Protein AF-A0A8S2R360-F1 (afdb_monomer_lite)

Structure (mmCIF, N/CA/C/O backbone):
data_AF-A0A8S2R360-F1
#
_entry.id   AF-A0A8S2R360-F1
#
loop_
_atom_site.group_PDB
_atom_site.id
_atom_site.type_symbol
_atom_site.label_atom_id
_atom_site.label_alt_id
_atom_site.label_comp_id
_atom_site.label_asym_id
_atom_site.label_entity_id
_atom_site.label_seq_id
_atom_site.pdbx_PDB_ins_code
_atom_site.Cartn_x
_atom_site.Cartn_y
_atom_site.Cartn_z
_atom_site.occupancy
_atom_site.B_iso_or_equiv
_atom_site.auth_seq_id
_atom_site.auth_comp_id
_atom_site.auth_asym_id
_atom_site.auth_atom_id
_atom_site.pdbx_PDB_model_num
ATOM 1 N N . MET A 1 1 ? 0.953 6.062 7.466 1.00 91.56 1 MET A N 1
ATOM 2 C CA . MET A 1 1 ? 1.018 5.846 6.004 1.00 91.56 1 MET A CA 1
ATOM 3 C C . MET A 1 1 ? 2.122 4.841 5.712 1.00 91.56 1 MET A C 1
ATOM 5 O O . MET A 1 1 ? 3.226 5.056 6.193 1.00 91.56 1 MET A O 1
ATOM 9 N N . ALA A 1 2 ? 1.835 3.769 4.970 1.00 97.81 2 ALA A N 1
ATOM 10 C CA . ALA A 1 2 ? 2.830 2.784 4.530 1.00 97.81 2 ALA A CA 1
ATOM 11 C C . ALA A 1 2 ? 3.176 2.994 3.047 1.00 97.81 2 ALA A C 1
ATOM 13 O O . ALA A 1 2 ? 2.280 3.224 2.239 1.00 97.81 2 ALA A O 1
ATOM 14 N N . ILE A 1 3 ? 4.459 2.935 2.683 1.00 98.12 3 ILE A N 1
ATOM 15 C CA . ILE A 1 3 ? 4.919 3.177 1.308 1.00 98.12 3 ILE A CA 1
ATOM 16 C C . ILE A 1 3 ? 5.152 1.842 0.603 1.00 98.12 3 ILE A C 1
ATOM 18 O O . ILE A 1 3 ? 5.967 1.043 1.051 1.00 98.12 3 ILE A O 1
ATOM 22 N N . VAL A 1 4 ? 4.458 1.623 -0.513 1.00 98.06 4 VAL A N 1
ATOM 23 C CA . VAL A 1 4 ? 4.484 0.364 -1.278 1.00 98.06 4 VAL A CA 1
ATOM 24 C C . VAL A 1 4 ? 4.875 0.562 -2.749 1.00 98.06 4 VAL A C 1
ATOM 26 O O . VAL A 1 4 ? 4.647 -0.317 -3.576 1.00 98.06 4 VAL A O 1
ATOM 29 N N . LYS A 1 5 ? 5.499 1.701 -3.082 1.00 98.19 5 LYS A N 1
ATOM 30 C CA . LYS A 1 5 ? 6.043 1.975 -4.424 1.00 98.19 5 LYS A CA 1
ATOM 31 C C . LYS A 1 5 ? 7.056 0.918 -4.880 1.00 98.19 5 LYS A C 1
ATOM 33 O O . LYS A 1 5 ? 7.670 0.241 -4.052 1.00 98.19 5 LYS A O 1
ATOM 38 N N . ALA A 1 6 ? 7.287 0.844 -6.189 1.00 98.19 6 ALA A N 1
ATOM 39 C CA . ALA A 1 6 ? 8.246 -0.052 -6.829 1.00 98.19 6 ALA A CA 1
ATOM 40 C C . ALA A 1 6 ? 8.056 -1.515 -6.394 1.00 98.19 6 ALA A C 1
ATOM 42 O O . ALA A 1 6 ? 8.981 -2.174 -5.917 1.00 98.19 6 ALA A O 1
ATOM 43 N N . ASN A 1 7 ? 6.823 -2.009 -6.509 1.00 97.38 7 ASN A N 1
ATOM 44 C CA . ASN A 1 7 ? 6.430 -3.342 -6.057 1.00 97.38 7 ASN A CA 1
ATOM 45 C C . ASN A 1 7 ? 6.689 -3.601 -4.548 1.00 97.38 7 ASN A C 1
ATOM 47 O O . ASN A 1 7 ? 7.216 -4.650 -4.180 1.00 97.38 7 ASN A O 1
ATOM 51 N N . ALA A 1 8 ? 6.402 -2.624 -3.678 1.00 97.62 8 ALA A N 1
ATOM 52 C CA . ALA A 1 8 ? 6.840 -2.604 -2.275 1.00 97.62 8 ALA A CA 1
ATOM 53 C C . ALA A 1 8 ? 8.347 -2.869 -2.113 1.00 97.62 8 ALA A C 1
ATOM 55 O O . ALA A 1 8 ? 8.770 -3.753 -1.367 1.00 97.62 8 ALA A O 1
ATOM 56 N N . TYR A 1 9 ? 9.170 -2.104 -2.834 1.00 97.88 9 TYR A N 1
ATOM 57 C CA . TYR A 1 9 ? 10.627 -2.284 -2.858 1.00 97.88 9 TYR A CA 1
ATOM 58 C C . TYR A 1 9 ? 11.045 -3.713 -3.261 1.00 97.88 9 TYR A C 1
ATOM 60 O O . TYR A 1 9 ? 12.019 -4.250 -2.742 1.00 97.88 9 TYR A O 1
ATOM 68 N N . GLY A 1 10 ? 10.278 -4.343 -4.156 1.00 98.00 10 GLY A N 1
ATOM 69 C CA . GLY A 1 10 ? 10.497 -5.715 -4.622 1.00 98.00 10 GLY A CA 1
ATOM 70 C C . GLY A 1 10 ? 9.873 -6.828 -3.767 1.00 98.00 10 GLY A C 1
ATOM 71 O O . GLY A 1 10 ? 9.947 -7.983 -4.172 1.00 98.00 10 GLY A O 1
ATOM 72 N N . HIS A 1 11 ? 9.227 -6.517 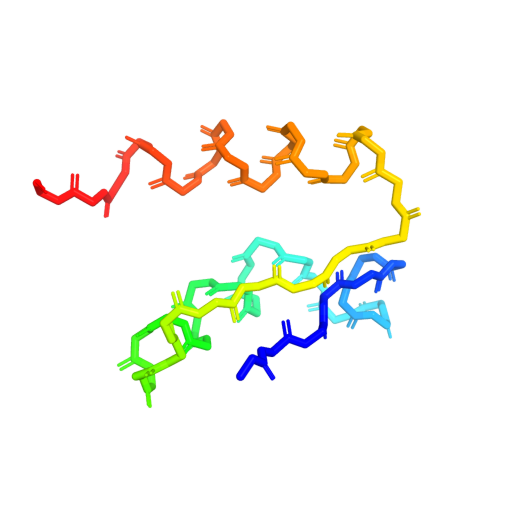-2.638 1.00 97.44 11 HIS A N 1
ATOM 73 C CA . HIS A 1 11 ? 8.663 -7.523 -1.723 1.00 97.44 11 HIS A CA 1
ATOM 74 C C . HIS A 1 11 ? 7.270 -8.039 -2.125 1.00 97.44 11 HIS A C 1
ATOM 76 O O . HIS A 1 11 ? 6.773 -8.976 -1.507 1.00 97.44 11 HIS A O 1
ATOM 82 N N . GLY A 1 12 ? 6.634 -7.440 -3.137 1.00 96.81 12 GLY A N 1
ATOM 83 C CA . GLY A 1 12 ? 5.256 -7.750 -3.526 1.00 96.81 12 GLY A CA 1
ATOM 84 C C . GLY A 1 12 ? 4.286 -6.698 -2.998 1.00 96.81 12 GLY A C 1
ATOM 85 O O . GLY A 1 12 ? 3.953 -6.644 -1.815 1.00 96.81 12 GLY A O 1
ATOM 86 N N . MET A 1 13 ? 3.842 -5.812 -3.888 1.00 96.56 13 MET A N 1
ATOM 87 C CA . MET A 1 13 ? 3.049 -4.639 -3.521 1.00 96.56 13 MET A CA 1
ATOM 88 C C . MET A 1 13 ? 1.707 -4.985 -2.886 1.00 96.56 13 MET A C 1
ATOM 90 O O . MET A 1 13 ? 1.300 -4.323 -1.936 1.00 96.56 13 MET A O 1
ATOM 94 N N . VAL A 1 14 ? 1.009 -5.994 -3.405 1.00 94.94 14 VAL A N 1
ATOM 95 C CA . VAL A 1 14 ? -0.351 -6.328 -2.960 1.00 94.94 14 VAL A CA 1
ATOM 96 C C . VAL A 1 14 ? -0.310 -7.005 -1.594 1.00 94.94 14 VAL A C 1
ATOM 98 O O . VAL A 1 14 ? -1.084 -6.653 -0.705 1.00 94.94 14 VAL A O 1
ATOM 101 N N . GLU A 1 15 ? 0.608 -7.946 -1.415 1.00 96.12 15 GLU A N 1
ATOM 102 C CA . GLU A 1 15 ? 0.819 -8.706 -0.189 1.00 96.12 15 GLU A CA 1
ATOM 103 C C . G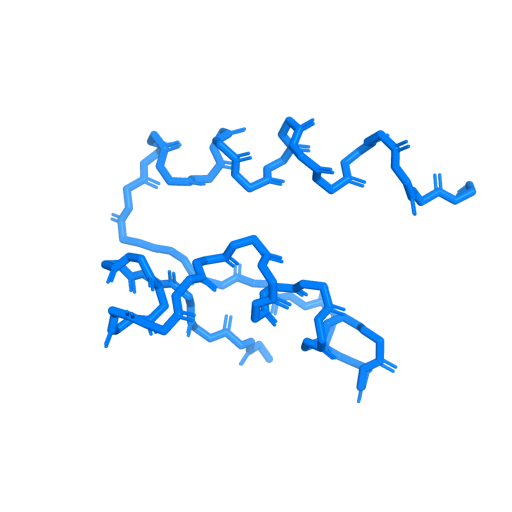LU A 1 15 ? 1.232 -7.769 0.951 1.00 96.12 15 GLU A C 1
ATOM 105 O O . GLU A 1 15 ? 0.604 -7.774 2.013 1.00 96.12 15 GLU A O 1
ATOM 110 N N . ILE A 1 16 ? 2.208 -6.885 0.706 1.00 97.75 16 ILE A N 1
ATOM 111 C CA . ILE A 1 16 ? 2.635 -5.884 1.689 1.00 97.75 16 ILE A CA 1
ATOM 112 C C . ILE A 1 16 ? 1.537 -4.854 1.959 1.00 97.75 16 ILE A C 1
ATOM 114 O O . ILE A 1 16 ? 1.326 -4.494 3.115 1.00 97.75 16 ILE A O 1
ATOM 118 N N . ALA A 1 17 ? 0.794 -4.399 0.945 1.00 96.75 17 ALA A N 1
ATOM 119 C CA . ALA A 1 17 ? -0.319 -3.475 1.159 1.00 96.75 17 ALA A CA 1
ATOM 120 C C . ALA A 1 17 ? -1.402 -4.082 2.069 1.00 96.75 17 ALA A C 1
ATOM 122 O O . ALA A 1 17 ? -1.878 -3.408 2.982 1.00 96.75 17 ALA A O 1
ATOM 123 N N . ARG A 1 18 ? -1.757 -5.361 1.878 1.00 95.56 18 ARG A N 1
ATOM 124 C CA . ARG A 1 18 ? -2.701 -6.076 2.756 1.00 95.56 18 ARG A CA 1
ATOM 125 C C . ARG A 1 18 ? -2.171 -6.224 4.175 1.00 95.56 18 ARG A C 1
ATOM 127 O O . ARG A 1 18 ? -2.915 -5.975 5.124 1.00 95.56 18 ARG A O 1
ATOM 134 N N . ALA A 1 19 ? -0.908 -6.617 4.320 1.00 96.50 19 ALA A N 1
ATOM 135 C CA . ALA A 1 19 ? -0.275 -6.752 5.626 1.00 96.50 19 ALA A CA 1
ATOM 136 C C . ALA A 1 19 ? -0.236 -5.406 6.363 1.00 96.50 19 ALA A C 1
ATOM 138 O O . ALA A 1 19 ? -0.602 -5.337 7.532 1.00 96.50 19 ALA A O 1
ATOM 139 N N . ALA A 1 20 ? 0.115 -4.322 5.665 1.00 96.81 20 ALA A N 1
ATOM 140 C CA . ALA A 1 20 ? 0.143 -2.977 6.225 1.00 96.81 20 ALA A CA 1
ATOM 14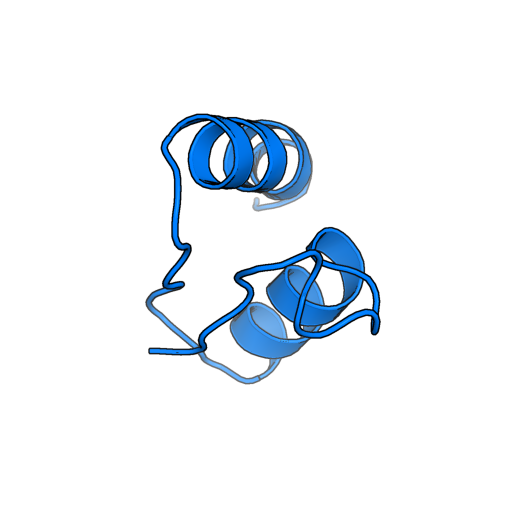1 C C . ALA A 1 20 ? -1.244 -2.527 6.703 1.00 96.81 20 ALA A C 1
ATOM 143 O O . ALA A 1 20 ? -1.368 -2.049 7.828 1.00 96.81 20 ALA A O 1
ATOM 144 N N . VAL A 1 21 ? -2.288 -2.709 5.886 1.00 95.19 21 VAL A N 1
ATOM 145 C CA . VAL A 1 21 ? -3.671 -2.384 6.280 1.00 95.19 21 VAL A CA 1
ATOM 146 C C . VAL A 1 21 ? -4.109 -3.225 7.483 1.00 95.19 21 VAL A C 1
ATOM 148 O O . VAL A 1 21 ? -4.641 -2.676 8.443 1.00 95.19 21 VAL A O 1
ATOM 151 N N . SER A 1 22 ? -3.817 -4.529 7.480 1.00 96.00 22 SER A N 1
ATOM 152 C CA . SER A 1 22 ? -4.132 -5.432 8.602 1.00 96.00 22 SER A CA 1
ATOM 153 C C . SER A 1 22 ? -3.390 -5.049 9.888 1.00 96.00 22 SER A C 1
ATOM 155 O O . SER A 1 22 ? -3.917 -5.221 10.981 1.00 96.00 22 SER A O 1
ATOM 157 N N . ALA A 1 23 ? -2.188 -4.480 9.764 1.00 97.12 23 ALA A N 1
ATOM 158 C CA . ALA A 1 23 ? -1.406 -3.931 10.868 1.00 97.12 23 ALA A CA 1
ATOM 159 C C . ALA A 1 23 ? -1.864 -2.523 11.312 1.00 97.12 23 ALA A C 1
ATOM 161 O O . ALA A 1 23 ? -1.247 -1.929 12.195 1.00 97.12 23 ALA A O 1
ATOM 162 N N . GLY A 1 24 ? -2.927 -1.972 10.712 1.00 96.94 24 GLY A N 1
ATOM 163 C CA . GLY A 1 24 ? -3.523 -0.689 11.093 1.00 96.94 24 GLY A CA 1
ATOM 164 C C . GLY A 1 24 ? -3.089 0.510 10.246 1.00 96.94 24 GLY A C 1
ATOM 165 O O . GLY A 1 24 ? -3.389 1.652 10.600 1.00 96.94 24 GLY A O 1
ATOM 166 N N . ALA A 1 25 ? -2.396 0.305 9.121 1.00 96.88 25 ALA A N 1
ATOM 167 C CA . ALA A 1 25 ? -2.110 1.401 8.204 1.00 96.88 25 ALA A CA 1
ATOM 168 C C . ALA A 1 25 ? -3.409 1.913 7.566 1.00 96.88 25 ALA A C 1
ATOM 170 O O . ALA A 1 25 ? -4.049 1.229 6.774 1.00 96.88 25 ALA A O 1
ATOM 171 N N . THR A 1 26 ? -3.762 3.160 7.864 1.00 96.00 26 THR A N 1
ATOM 172 C CA . THR A 1 26 ? -4.962 3.810 7.317 1.00 96.00 26 THR A CA 1
ATOM 173 C C . THR A 1 26 ? -4.745 4.435 5.940 1.00 96.00 26 THR A C 1
ATOM 175 O O . THR A 1 26 ? -5.711 4.777 5.269 1.00 96.00 26 THR A O 1
ATOM 178 N N . TRP A 1 27 ? -3.489 4.580 5.504 1.00 96.88 27 TRP A N 1
ATOM 179 C CA . TRP A 1 27 ? -3.100 5.220 4.243 1.00 96.88 27 TRP A CA 1
ATOM 180 C C . TRP A 1 27 ? -1.922 4.490 3.594 1.00 96.88 27 TRP A C 1
ATOM 182 O O . TRP A 1 27 ? -0.971 4.111 4.290 1.00 96.88 27 TRP A O 1
ATOM 192 N N . LEU A 1 28 ? -1.954 4.368 2.265 1.00 97.62 28 LEU A N 1
ATOM 193 C CA . LEU A 1 28 ? -0.902 3.766 1.441 1.00 97.62 28 LEU A CA 1
ATOM 194 C C . LEU A 1 28 ? -0.326 4.803 0.467 1.00 97.62 28 LEU A C 1
ATOM 196 O O . LEU A 1 28 ? -1.078 5.563 -0.136 1.00 97.62 28 LEU A O 1
ATOM 200 N N . GLY A 1 29 ? 0.999 4.822 0.309 1.00 98.06 29 GLY A N 1
ATOM 201 C CA . GLY A 1 29 ? 1.712 5.681 -0.637 1.00 98.06 29 GLY A CA 1
ATOM 202 C C . GLY A 1 29 ? 2.380 4.884 -1.758 1.00 98.06 29 GLY A C 1
ATOM 203 O O . GLY A 1 29 ? 3.060 3.889 -1.502 1.00 98.06 29 GLY A O 1
ATOM 204 N N . VAL A 1 30 ? 2.219 5.350 -2.994 1.00 98.44 30 VAL A N 1
ATOM 205 C CA . VAL A 1 30 ? 2.807 4.791 -4.226 1.00 98.44 30 VAL A CA 1
ATOM 206 C C . VAL A 1 30 ? 3.536 5.890 -5.007 1.00 98.44 30 VAL A C 1
ATOM 208 O O . VAL A 1 30 ? 3.410 7.066 -4.666 1.00 98.44 30 VAL A O 1
ATOM 211 N N . ALA A 1 31 ? 4.322 5.531 -6.024 1.00 98.25 31 ALA A N 1
ATOM 212 C CA . ALA A 1 31 ? 5.031 6.499 -6.862 1.00 98.25 31 ALA A CA 1
ATOM 213 C C . ALA A 1 31 ? 4.238 6.909 -8.109 1.00 98.25 31 ALA A C 1
ATOM 215 O O . ALA A 1 31 ? 4.449 8.007 -8.619 1.00 98.25 31 ALA A O 1
ATOM 216 N N . THR A 1 32 ? 3.349 6.046 -8.610 1.00 98.38 32 THR A N 1
ATOM 217 C CA . THR A 1 32 ? 2.618 6.276 -9.867 1.00 98.38 32 THR A CA 1
ATOM 218 C C . THR A 1 32 ? 1.120 6.003 -9.741 1.00 98.38 32 THR A C 1
ATOM 220 O O . THR A 1 32 ? 0.662 5.322 -8.820 1.00 98.38 32 THR A O 1
ATOM 223 N N . LEU A 1 33 ? 0.344 6.522 -10.698 1.00 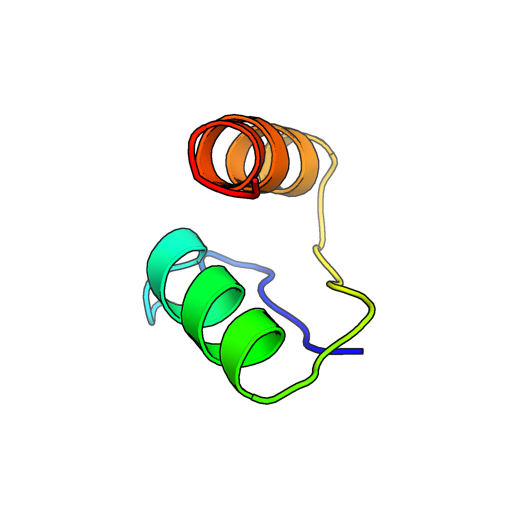98.12 33 LEU A N 1
ATOM 224 C CA . LEU A 1 33 ? -1.089 6.248 -10.785 1.00 98.12 33 LEU A CA 1
ATOM 225 C C . LEU A 1 33 ? -1.373 4.769 -11.095 1.00 98.12 33 LEU A C 1
ATOM 227 O O . LEU A 1 33 ? -2.301 4.206 -10.521 1.00 98.12 33 LEU A O 1
ATOM 231 N N . ASP A 1 34 ? -0.562 4.127 -11.936 1.00 97.56 34 ASP A N 1
ATOM 232 C CA . ASP A 1 34 ? -0.729 2.709 -12.277 1.00 97.56 34 ASP A CA 1
ATOM 233 C C . ASP A 1 34 ? -0.582 1.809 -11.046 1.00 97.56 34 ASP A C 1
ATOM 235 O O . ASP A 1 34 ? -1.394 0.909 -10.824 1.00 97.56 34 ASP A O 1
ATOM 239 N N . GLU A 1 35 ? 0.397 2.100 -10.183 1.00 97.44 35 GLU A N 1
ATOM 240 C CA . GLU A 1 35 ? 0.537 1.424 -8.891 1.00 97.44 35 GLU A CA 1
ATOM 241 C C . GLU A 1 35 ? -0.701 1.634 -8.006 1.00 97.44 35 GLU A C 1
ATOM 243 O O . GLU A 1 35 ? -1.201 0.675 -7.416 1.00 97.44 35 GLU A O 1
ATOM 248 N N . ALA A 1 36 ? -1.242 2.859 -7.943 1.00 96.44 36 ALA A N 1
ATOM 249 C CA . ALA A 1 36 ? -2.452 3.149 -7.168 1.00 96.44 36 ALA A CA 1
ATOM 250 C C . ALA A 1 36 ? -3.661 2.347 -7.675 1.00 96.44 36 ALA A C 1
ATOM 252 O O . ALA A 1 36 ? -4.401 1.764 -6.879 1.00 96.44 36 ALA A O 1
ATOM 253 N N . LEU A 1 37 ? -3.857 2.296 -8.996 1.00 96.00 37 LEU A N 1
ATOM 254 C CA . LEU A 1 37 ? -4.949 1.554 -9.625 1.00 96.00 37 LEU A CA 1
ATOM 255 C C . LEU A 1 37 ? -4.802 0.046 -9.405 1.00 96.00 37 LEU A C 1
ATOM 257 O O . LEU A 1 37 ? -5.784 -0.611 -9.052 1.00 96.00 37 LEU A O 1
ATOM 261 N N . ALA A 1 38 ? -3.589 -0.495 -9.535 1.00 94.56 38 ALA A N 1
ATOM 262 C CA . ALA A 1 38 ? -3.304 -1.903 -9.274 1.00 94.56 38 ALA A CA 1
ATOM 263 C C . ALA A 1 38 ? -3.594 -2.281 -7.812 1.00 94.56 38 ALA A C 1
ATOM 265 O O . ALA A 1 38 ? -4.292 -3.264 -7.550 1.00 94.56 38 ALA A O 1
ATOM 266 N N . VAL A 1 39 ? -3.119 -1.474 -6.857 1.00 93.88 39 VAL A N 1
ATOM 267 C CA . VAL A 1 39 ? -3.385 -1.669 -5.424 1.00 93.88 39 VAL A CA 1
ATOM 268 C C . VAL A 1 39 ? -4.885 -1.611 -5.141 1.00 93.88 39 VAL A C 1
ATOM 270 O O . VAL A 1 39 ? -5.413 -2.503 -4.477 1.00 93.88 39 VAL A O 1
ATOM 273 N N . ARG A 1 40 ? -5.598 -0.617 -5.684 1.00 94.00 40 ARG A N 1
ATOM 274 C CA . ARG A 1 40 ? -7.044 -0.461 -5.479 1.00 94.00 40 ARG A CA 1
ATOM 275 C C . ARG A 1 40 ? -7.830 -1.641 -6.043 1.00 94.00 40 ARG A C 1
ATOM 277 O O . ARG A 1 40 ? -8.614 -2.237 -5.315 1.00 94.00 40 ARG A O 1
ATOM 284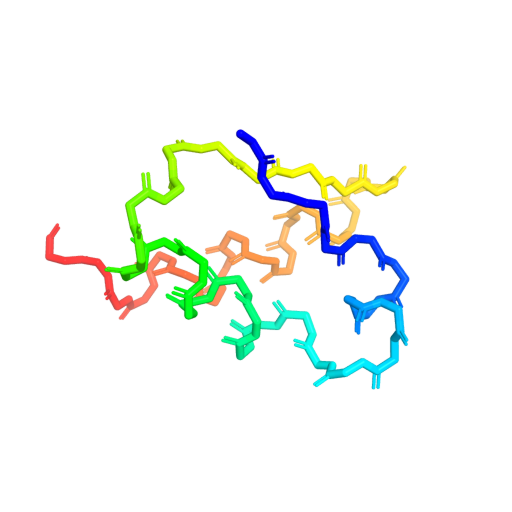 N N . ALA A 1 41 ? -7.571 -2.041 -7.288 1.00 94.25 41 ALA A N 1
ATOM 285 C CA . ALA A 1 41 ? -8.252 -3.172 -7.919 1.00 94.25 41 ALA A CA 1
ATOM 286 C C . ALA A 1 41 ? 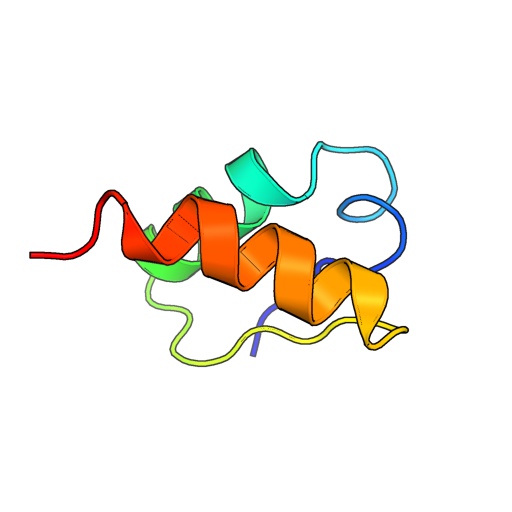-8.090 -4.482 -7.128 1.00 94.25 41 ALA A C 1
ATOM 288 O O . ALA A 1 41 ? -9.002 -5.306 -7.107 1.00 94.25 41 ALA A O 1
ATOM 289 N N . LYS A 1 42 ? -6.947 -4.678 -6.456 1.00 92.56 42 LYS A N 1
ATOM 290 C CA . LYS A 1 42 ? -6.681 -5.879 -5.654 1.00 92.56 42 LYS A CA 1
ATOM 291 C C . LYS A 1 42 ? -7.197 -5.771 -4.218 1.00 92.56 42 LYS A C 1
ATOM 293 O O . LYS A 1 42 ? -7.677 -6.772 -3.685 1.00 92.56 42 LYS A O 1
ATOM 298 N N . LEU A 1 43 ? -7.132 -4.601 -3.581 1.00 87.31 43 LEU A N 1
ATOM 299 C CA . LEU A 1 43 ? -7.635 -4.409 -2.215 1.00 87.31 43 LEU A CA 1
ATOM 300 C C . LEU A 1 43 ? -9.167 -4.363 -2.157 1.00 87.31 43 LEU A C 1
ATOM 302 O O . LEU A 1 43 ? -9.741 -4.986 -1.271 1.00 87.31 43 LEU A O 1
ATOM 306 N N . SER A 1 44 ? -9.833 -3.720 -3.121 1.00 73.12 44 SER A N 1
ATOM 307 C CA . SER A 1 44 ? -11.300 -3.585 -3.157 1.00 73.12 44 SER A CA 1
ATOM 308 C C . SER A 1 44 ? -12.059 -4.903 -3.328 1.00 73.12 44 SER A C 1
ATOM 310 O O . SER A 1 44 ? -13.257 -4.937 -3.087 1.00 73.12 44 SER A O 1
ATOM 312 N N . GLN A 1 45 ? -11.391 -5.989 -3.723 1.00 61.34 45 GLN A N 1
ATOM 313 C CA . GLN A 1 45 ? -12.016 -7.312 -3.817 1.00 61.34 45 GLN A CA 1
ATOM 314 C C . GLN A 1 45 ? -12.088 -8.062 -2.475 1.00 61.34 45 GLN A C 1
ATOM 316 O O . GLN A 1 45 ? -12.602 -9.170 -2.454 1.00 61.34 45 GLN A O 1
ATOM 321 N N . ASN A 1 46 ? -11.550 -7.509 -1.380 1.00 49.91 46 ASN A N 1
ATOM 322 C CA . ASN A 1 46 ? -11.377 -8.228 -0.107 1.00 49.91 46 ASN A CA 1
ATOM 323 C C . ASN A 1 46 ? -11.440 -7.310 1.133 1.00 49.91 46 ASN A C 1
ATOM 325 O O . ASN A 1 46 ? -10.819 -7.603 2.154 1.00 49.91 46 ASN A O 1
ATOM 329 N N . ILE A 1 47 ? -12.153 -6.187 1.051 1.00 47.34 47 ILE A N 1
ATOM 330 C CA . ILE A 1 47 ? -12.522 -5.383 2.225 1.00 47.34 47 ILE A CA 1
ATOM 331 C C . ILE A 1 47 ? -14.042 -5.554 2.371 1.00 47.34 47 ILE A C 1
ATOM 333 O O . ILE A 1 47 ? -14.718 -5.366 1.357 1.00 47.34 47 ILE A O 1
ATOM 337 N N . PRO A 1 48 ? -14.566 -5.988 3.535 1.00 45.12 48 PRO A N 1
ATOM 338 C CA . PRO A 1 48 ? -16.010 -6.047 3.760 1.00 45.12 48 PRO A CA 1
ATOM 339 C C . PRO A 1 48 ? -16.685 -4.686 3.552 1.00 45.12 48 PRO A C 1
ATOM 341 O O . PRO A 1 48 ? -16.021 -3.648 3.783 1.00 45.12 48 PRO A O 1
#

Radius of gyration: 9.62 Å; chains: 1; bounding box: 27×15×23 Å

Foldseek 3Di:
DAECEPCNVPPHRQVVLVVCVVVPDPDYHYDDPVSVVVNCVNPVVPDD

Sequence (48 aa):
MAIVKANAYGHGMVEIARAAVSAGATWLGVATLDEALAVRAKLSQNIP

Secondary structure (DSSP, 8-state):
-EE-HHHHHTT-HHHHHHHHHHTT---EE-SSHHHHHHHHHHHTTS--

InterPro domains:
  IPR000821 Alanine racemase [PTHR30511] (1-43)
  IPR001608 Alanine racemase, N-terminal [PF01168] (1-43)
  IPR020622 Alanine racemase, pyridoxal-phosphate attachment site [PS00395] (2-12)
  IPR029066 PLP-binding barrel [G3DSA:3.20.20.10] (1-47)
  IPR029066 PLP-binding barrel [SSF51419] (1-42)

Organism: NCBI:txid392030

pLDDT: mean 92.14, std 13.14, range [45.12, 98.44]